Protein AF-A0AAV4HKD2-F1 (afdb_monomer)

pLDDT: mean 80.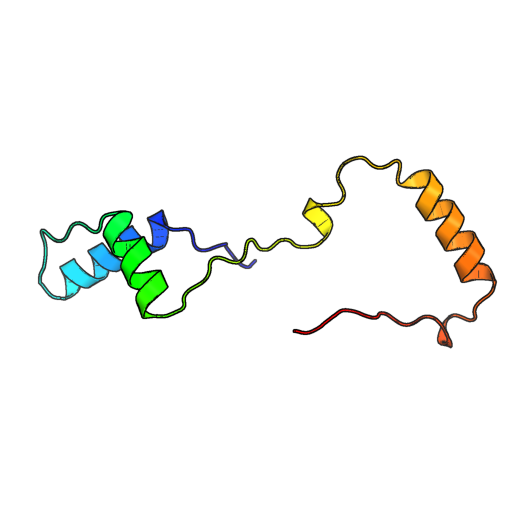42, std 15.6, range [40.91, 95.88]

Mean predicted aligned error: 14.58 Å

Secondary structure (DSSP, 8-state):
--PPPPHHHHHHHHHHHHHHTT-TT----HHHHHHHHHHHT--------GGGT--SS-HHHHHHHHHHHHHTS-GGG--------

Organism: NCBI:txid1093978

Radius of gyration: 22.8 Å; Cα contacts (8 Å, |Δi|>4): 27; chains: 1; bounding box: 42×25×57 Å

InterPro domains:
  IPR006600 HTH CenpB-type DNA-binding domain [PF03221] (2-45)
  IPR006600 HTH CenpB-type DNA-binding domain [PS51253] (1-46)
  IPR009057 Homedomain-like superfamily [SSF46689] (2-41)
  IPR050863 Centromere and Transposable Element-Derived Protein [PTHR19303] (3-85)

Sequence (85 aa):
MDVPISGPILIEKGEQLAQELGHTDCKLSGGWLDRFKQRHGIVFKTMSGEAASAKDIDTSEWEETLQKILADYSPRDIFNADETG

Structure (mmCIF, N/CA/C/O backbone):
data_AF-A0AAV4HKD2-F1
#
_entry.id   AF-A0AAV4HKD2-F1
#
loop_
_atom_site.group_PDB
_atom_site.id
_atom_site.type_symbol
_atom_site.label_atom_id
_atom_site.label_alt_id
_atom_site.label_comp_id
_atom_site.label_asym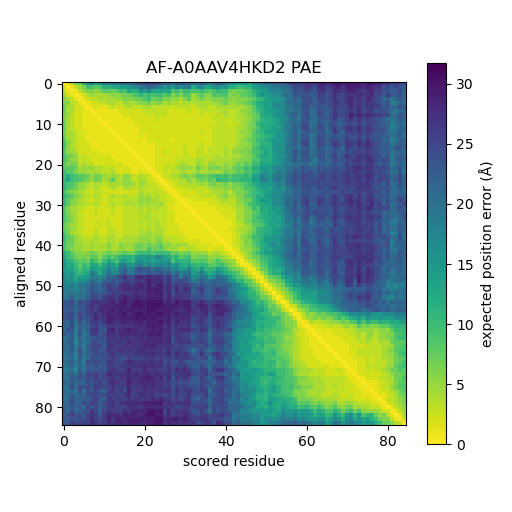_id
_atom_site.label_entity_id
_atom_site.label_seq_id
_atom_site.pdbx_PDB_ins_code
_atom_site.Cartn_x
_atom_site.Cartn_y
_atom_site.Cartn_z
_atom_site.occupancy
_atom_site.B_iso_or_equiv
_atom_site.auth_seq_id
_atom_site.auth_comp_id
_atom_site.auth_asym_id
_atom_site.auth_atom_id
_atom_site.pdbx_PDB_model_num
ATOM 1 N N . MET A 1 1 ? 1.487 -12.008 10.619 1.00 44.75 1 MET A N 1
ATOM 2 C CA . MET A 1 1 ? 1.934 -10.627 10.353 1.00 44.75 1 MET A CA 1
ATOM 3 C C . MET A 1 1 ? 1.615 -10.347 8.904 1.00 44.75 1 MET A C 1
ATOM 5 O O . MET A 1 1 ? 2.265 -10.934 8.047 1.00 44.75 1 MET A O 1
ATOM 9 N N . ASP A 1 2 ? 0.612 -9.521 8.636 1.00 62.34 2 ASP A N 1
ATOM 10 C CA . ASP A 1 2 ? 0.359 -9.045 7.279 1.00 62.34 2 ASP A CA 1
ATOM 11 C C . ASP A 1 2 ? 1.314 -7.889 6.998 1.00 62.34 2 ASP A C 1
ATOM 13 O O . ASP A 1 2 ? 1.242 -6.830 7.621 1.00 62.34 2 ASP A O 1
ATOM 17 N N . VAL A 1 3 ? 2.282 -8.126 6.113 1.00 67.62 3 VAL A N 1
ATOM 18 C CA . VAL A 1 3 ? 3.218 -7.084 5.690 1.00 67.62 3 VAL A CA 1
ATOM 19 C C . VAL A 1 3 ? 2.504 -6.229 4.645 1.00 67.62 3 VAL A C 1
ATOM 21 O O . VAL A 1 3 ? 2.101 -6.765 3.610 1.00 67.62 3 VAL A O 1
ATOM 24 N N . PRO A 1 4 ? 2.337 -4.914 4.870 1.00 71.81 4 PRO A N 1
ATOM 25 C CA . PRO A 1 4 ? 1.723 -4.048 3.878 1.00 71.81 4 PRO A CA 1
ATOM 26 C C . PRO A 1 4 ? 2.590 -4.024 2.616 1.00 71.81 4 PRO A C 1
ATOM 28 O O . PRO A 1 4 ? 3.754 -3.621 2.642 1.00 71.81 4 PRO A O 1
ATOM 31 N N . ILE A 1 5 ? 2.013 -4.458 1.498 1.00 79.25 5 ILE A N 1
ATOM 32 C CA . ILE A 1 5 ? 2.684 -4.420 0.199 1.00 79.25 5 ILE A CA 1
ATOM 33 C C . ILE A 1 5 ? 2.706 -2.969 -0.270 1.00 79.25 5 ILE A C 1
ATOM 35 O O . ILE A 1 5 ? 1.656 -2.377 -0.501 1.00 79.25 5 ILE A O 1
ATOM 39 N N . SER A 1 6 ? 3.897 -2.390 -0.411 1.00 84.19 6 SER A N 1
ATOM 40 C CA . SER A 1 6 ? 4.085 -1.009 -0.853 1.00 84.19 6 SER A CA 1
ATOM 41 C C . SER A 1 6 ? 4.213 -0.902 -2.379 1.00 84.19 6 SER A C 1
ATOM 43 O O . SER A 1 6 ? 4.495 -1.875 -3.079 1.00 84.19 6 SER A O 1
ATOM 45 N N . GLY A 1 7 ? 4.020 0.307 -2.916 1.00 87.94 7 GLY A N 1
ATOM 46 C CA . GLY A 1 7 ? 4.211 0.581 -4.345 1.00 87.94 7 GLY A CA 1
ATOM 47 C C . GLY A 1 7 ? 5.597 0.189 -4.886 1.00 87.94 7 GLY A C 1
ATOM 48 O O . GLY A 1 7 ? 5.646 -0.463 -5.928 1.00 87.94 7 GLY A O 1
ATOM 49 N N . PRO A 1 8 ? 6.707 0.510 -4.191 1.00 90.94 8 PRO A N 1
ATOM 50 C CA . PRO A 1 8 ? 8.044 0.071 -4.592 1.00 90.94 8 PRO A CA 1
ATOM 51 C C . PRO A 1 8 ? 8.190 -1.452 -4.713 1.00 90.94 8 PRO A C 1
ATOM 53 O O . PRO A 1 8 ? 8.771 -1.919 -5.684 1.00 90.94 8 PRO A O 1
ATOM 56 N N . ILE A 1 9 ? 7.596 -2.223 -3.793 1.00 91.06 9 ILE A N 1
ATOM 57 C CA . ILE A 1 9 ? 7.638 -3.696 -3.834 1.00 91.06 9 ILE A CA 1
ATOM 58 C C . ILE A 1 9 ? 6.918 -4.228 -5.083 1.00 91.06 9 ILE A C 1
ATOM 60 O O . ILE A 1 9 ? 7.395 -5.156 -5.734 1.00 91.06 9 ILE A O 1
ATOM 64 N N . LEU A 1 10 ? 5.779 -3.632 -5.450 1.00 90.38 10 LEU A N 1
ATOM 65 C CA . LEU A 1 10 ? 5.045 -4.014 -6.663 1.00 90.38 10 LEU A CA 1
ATOM 66 C C . LEU A 1 10 ? 5.821 -3.690 -7.943 1.00 90.38 10 LEU A C 1
ATOM 68 O O . LEU A 1 10 ? 5.780 -4.474 -8.889 1.00 90.38 10 LEU A O 1
ATOM 72 N N . ILE A 1 11 ? 6.515 -2.549 -7.973 1.00 93.00 11 ILE A N 1
ATOM 73 C CA . ILE A 1 11 ? 7.378 -2.157 -9.095 1.00 93.00 11 ILE A CA 1
ATOM 74 C C . ILE A 1 11 ? 8.518 -3.161 -9.248 1.00 93.00 11 ILE A C 1
ATOM 76 O O . ILE A 1 11 ? 8.661 -3.740 -10.321 1.00 93.00 11 ILE A O 1
ATOM 80 N N . GLU A 1 12 ? 9.251 -3.440 -8.169 1.00 93.25 12 GLU A N 1
ATOM 81 C CA . GLU A 1 12 ? 10.361 -4.395 -8.184 1.00 93.25 12 GLU A CA 1
ATOM 82 C C . GLU A 1 12 ? 9.894 -5.785 -8.630 1.00 93.25 12 GLU A C 1
ATOM 84 O O . GLU A 1 12 ? 10.513 -6.412 -9.491 1.00 93.25 12 GLU A O 1
ATOM 89 N N . LYS A 1 13 ? 8.754 -6.262 -8.110 1.00 93.25 13 LYS A N 1
ATOM 90 C CA . LYS A 1 13 ? 8.234 -7.572 -8.510 1.00 93.25 13 LYS A CA 1
ATOM 91 C C . LYS A 1 13 ? 7.797 -7.606 -9.975 1.00 93.25 13 LYS A C 1
ATOM 93 O O . LYS A 1 13 ? 7.979 -8.624 -10.640 1.00 93.25 13 LYS A O 1
ATOM 98 N N . GLY A 1 14 ? 7.235 -6.510 -10.481 1.00 92.88 14 GLY A N 1
ATOM 99 C CA . GLY A 1 14 ? 6.888 -6.373 -11.893 1.00 92.88 14 GLY A CA 1
ATOM 100 C C . GLY A 1 14 ? 8.117 -6.395 -12.804 1.00 92.88 14 GLY A C 1
ATOM 101 O O . GLY A 1 14 ? 8.091 -7.060 -13.836 1.00 92.88 14 GLY A O 1
ATOM 102 N N . GLU A 1 15 ? 9.204 -5.733 -12.406 1.00 94.75 15 GLU A N 1
ATOM 103 C CA . GLU A 1 15 ? 10.476 -5.742 -13.143 1.00 94.75 15 GLU A CA 1
ATOM 104 C C . GLU A 1 15 ? 11.127 -7.135 -13.141 1.00 94.75 15 GLU A C 1
ATOM 106 O O . GLU A 1 15 ? 11.569 -7.600 -14.191 1.00 94.75 15 GLU A O 1
ATOM 111 N N . GLN A 1 16 ? 11.100 -7.853 -12.011 1.00 95.19 16 GLN A N 1
ATOM 112 C CA . GLN A 1 16 ? 11.560 -9.250 -11.938 1.00 95.19 16 GLN A CA 1
ATOM 113 C C . GLN A 1 16 ? 10.794 -10.159 -12.911 1.00 95.19 16 GLN A C 1
ATOM 115 O O . GLN A 1 16 ? 11.401 -10.917 -13.663 1.00 95.19 16 GLN A O 1
ATOM 120 N N . LEU A 1 17 ? 9.461 -10.056 -12.939 1.00 95.00 17 LEU A N 1
ATOM 121 C CA . LEU A 1 17 ? 8.632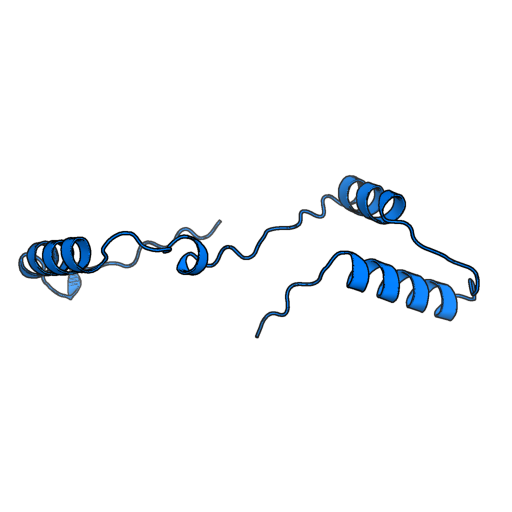 -10.830 -13.868 1.00 95.00 17 LEU A CA 1
ATOM 122 C C . LEU A 1 17 ? 8.920 -10.462 -15.327 1.00 95.00 17 LEU A C 1
ATOM 124 O O . LEU A 1 17 ? 8.958 -11.334 -16.191 1.00 95.00 17 LEU A O 1
ATOM 128 N N . ALA A 1 18 ? 9.150 -9.181 -15.615 1.00 94.50 18 ALA A N 1
ATOM 129 C CA . ALA A 1 18 ? 9.539 -8.746 -16.950 1.00 94.50 18 ALA A CA 1
ATOM 130 C C . ALA A 1 18 ? 10.879 -9.374 -17.368 1.00 94.50 18 ALA A C 1
ATOM 132 O O . ALA A 1 18 ? 10.991 -9.874 -18.488 1.00 94.50 18 ALA A O 1
ATOM 133 N N . GLN A 1 19 ? 11.857 -9.434 -16.461 1.00 95.31 19 GLN A N 1
ATOM 134 C CA . GLN A 1 19 ? 13.138 -10.096 -16.700 1.00 95.31 19 GLN A CA 1
ATOM 135 C C . GLN A 1 19 ? 12.975 -11.602 -16.962 1.00 95.31 19 GLN A C 1
ATOM 137 O O . GLN A 1 19 ? 13.561 -12.112 -17.917 1.00 95.31 19 GLN A O 1
ATOM 142 N N . GLU A 1 20 ? 12.160 -12.302 -16.167 1.00 95.88 20 GLU A N 1
ATOM 143 C CA . GLU A 1 20 ? 11.848 -13.730 -16.357 1.00 95.88 20 GLU A CA 1
ATOM 144 C C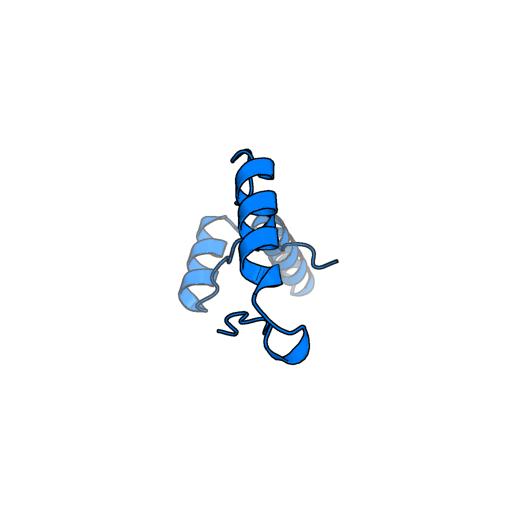 . GLU A 1 20 ? 11.191 -14.008 -17.721 1.00 95.88 20 GLU A C 1
ATOM 146 O O . GLU A 1 20 ? 11.418 -15.057 -18.322 1.00 95.88 20 GLU A O 1
ATOM 151 N N . LEU A 1 21 ? 10.427 -13.046 -18.246 1.00 95.69 21 LEU A N 1
ATOM 152 C CA . LEU A 1 21 ? 9.804 -13.099 -19.571 1.00 95.69 21 LEU A CA 1
ATOM 153 C C . LEU A 1 21 ? 10.735 -12.646 -20.714 1.00 95.69 21 LEU A C 1
ATOM 155 O O . LEU A 1 21 ? 10.312 -12.609 -21.869 1.00 95.69 21 LEU A O 1
ATOM 159 N N . GLY A 1 22 ? 11.997 -12.313 -20.421 1.00 94.62 22 GLY A N 1
ATOM 160 C CA . GLY A 1 22 ? 12.999 -11.898 -21.410 1.00 94.62 22 GLY A CA 1
ATOM 161 C C . GLY A 1 22 ? 13.044 -10.393 -21.697 1.00 94.62 22 GLY A C 1
ATOM 162 O O . GLY A 1 22 ? 13.764 -9.961 -22.596 1.00 94.62 22 GLY A O 1
ATOM 163 N N . HIS A 1 23 ? 12.316 -9.574 -20.937 1.00 94.19 23 HIS A N 1
ATOM 164 C CA . HIS A 1 23 ? 12.347 -8.112 -21.014 1.00 94.19 23 HIS A CA 1
ATOM 165 C C . HIS A 1 23 ? 13.308 -7.532 -19.965 1.00 94.19 23 HIS A C 1
ATOM 167 O O . HIS A 1 23 ? 12.888 -6.945 -18.970 1.00 94.19 23 HIS A O 1
ATOM 173 N N . THR A 1 24 ? 14.613 -7.690 -20.191 1.00 88.38 24 THR A N 1
ATOM 174 C CA . THR A 1 24 ? 15.672 -7.329 -19.226 1.00 88.38 24 THR A CA 1
ATOM 175 C C . THR A 1 24 ? 15.811 -5.829 -18.956 1.00 88.38 24 THR A C 1
ATOM 177 O O . THR A 1 24 ? 16.290 -5.451 -17.893 1.00 88.38 24 THR A O 1
ATOM 180 N N . ASP A 1 25 ? 15.370 -4.976 -19.884 1.00 89.94 25 ASP A N 1
ATOM 181 C CA . ASP A 1 25 ? 15.470 -3.512 -19.771 1.00 89.94 25 ASP A CA 1
ATOM 182 C C . ASP A 1 25 ? 14.156 -2.854 -19.316 1.00 89.94 25 ASP A C 1
ATOM 184 O O . ASP A 1 25 ? 13.976 -1.636 -19.423 1.00 89.94 25 ASP A O 1
ATOM 188 N N . CYS A 1 26 ? 13.196 -3.651 -18.840 1.00 89.00 26 CYS A N 1
ATOM 189 C CA . CYS A 1 26 ? 11.921 -3.130 -18.374 1.00 89.00 26 CYS A CA 1
ATOM 190 C C . CYS A 1 26 ? 12.118 -2.337 -17.079 1.00 89.00 26 CYS A C 1
ATOM 192 O O . CYS A 1 26 ? 12.545 -2.887 -16.068 1.00 89.00 26 CYS A O 1
ATOM 194 N N . LYS A 1 27 ? 11.774 -1.045 -17.112 1.00 91.75 27 LYS A N 1
ATOM 195 C CA . LYS A 1 27 ? 11.677 -0.204 -15.917 1.00 91.75 27 LYS A CA 1
ATOM 196 C C . LYS A 1 27 ? 10.259 0.287 -15.729 1.00 91.75 27 LYS A C 1
ATOM 198 O O . LYS A 1 27 ? 9.705 0.964 -16.602 1.00 91.75 27 LYS A O 1
ATOM 203 N N . LEU A 1 28 ? 9.680 -0.031 -14.583 1.00 91.69 28 LEU A N 1
ATOM 204 C CA . LEU A 1 28 ? 8.313 0.335 -14.255 1.00 91.69 28 LEU A CA 1
ATOM 205 C C . LEU A 1 28 ? 8.328 1.615 -13.421 1.00 91.69 28 LEU A C 1
ATOM 207 O O . LEU A 1 28 ? 8.951 1.711 -12.370 1.00 91.69 28 LEU A O 1
ATOM 211 N N . SER A 1 29 ? 7.645 2.644 -13.916 1.00 91.19 29 SER A N 1
ATOM 212 C CA . SER A 1 29 ? 7.562 3.931 -13.228 1.00 91.19 29 SER A CA 1
ATOM 213 C C . SER A 1 29 ? 6.393 3.971 -12.243 1.00 91.19 29 SER A C 1
ATOM 215 O O . SER A 1 29 ? 5.429 3.211 -12.361 1.00 91.19 29 SER A O 1
ATOM 217 N N . GLY A 1 30 ? 6.417 4.943 -11.325 1.00 88.94 30 GLY A N 1
ATOM 218 C CA . GLY A 1 30 ? 5.251 5.249 -10.489 1.00 88.94 30 GLY A CA 1
ATOM 219 C C . GLY A 1 30 ? 3.986 5.503 -11.321 1.00 88.94 30 GLY A C 1
ATOM 220 O O . GLY A 1 30 ? 2.927 4.973 -11.010 1.00 88.94 30 GLY A O 1
ATOM 221 N N . GLY A 1 31 ? 4.115 6.191 -12.462 1.00 91.12 31 GLY A N 1
ATOM 222 C CA . GLY A 1 31 ? 2.988 6.436 -13.368 1.00 91.12 31 GLY A CA 1
ATOM 223 C C . GLY A 1 31 ? 2.447 5.176 -14.057 1.00 91.12 31 GLY A C 1
ATOM 224 O O . GLY A 1 31 ? 1.246 5.093 -14.322 1.00 91.12 31 GLY A O 1
ATOM 225 N N . TRP A 1 32 ? 3.295 4.176 -14.335 1.00 92.56 32 TRP A N 1
ATOM 226 C CA . TRP A 1 32 ? 2.821 2.859 -14.779 1.00 92.56 32 TRP A CA 1
ATOM 227 C C . TRP A 1 32 ? 1.998 2.192 -13.678 1.00 92.56 32 TRP A C 1
ATOM 229 O O . TRP A 1 32 ? 0.885 1.734 -13.939 1.00 92.56 32 TRP A O 1
ATOM 239 N N . LEU A 1 33 ? 2.518 2.204 -12.450 1.00 92.00 33 LEU A N 1
ATOM 240 C CA . LEU A 1 33 ? 1.872 1.598 -11.295 1.00 92.00 33 LEU A CA 1
ATOM 241 C C . LEU A 1 33 ? 0.505 2.252 -11.011 1.00 92.00 33 LEU A C 1
ATOM 243 O O . LEU A 1 33 ? -0.469 1.544 -10.760 1.00 92.00 33 LEU A O 1
ATOM 247 N N . ASP A 1 34 ? 0.391 3.576 -11.114 1.00 90.75 34 ASP A N 1
ATOM 248 C CA . 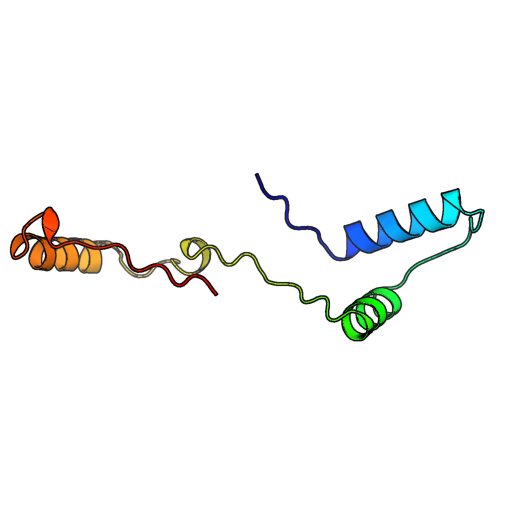ASP A 1 34 ? -0.878 4.292 -10.923 1.00 90.75 34 ASP A CA 1
ATOM 249 C C . ASP A 1 34 ? -1.922 3.929 -11.987 1.00 90.75 34 ASP A C 1
ATOM 251 O O . ASP A 1 34 ? -3.083 3.655 -11.671 1.00 90.75 34 ASP A O 1
ATOM 255 N N . ARG A 1 35 ? -1.510 3.847 -13.259 1.00 92.44 35 ARG A N 1
ATOM 256 C CA . ARG A 1 35 ? -2.395 3.416 -14.355 1.00 92.44 35 ARG A CA 1
ATOM 257 C C . ARG A 1 35 ? -2.806 1.955 -14.225 1.00 92.44 35 ARG A C 1
ATOM 259 O O . ARG A 1 35 ? -3.954 1.621 -14.512 1.00 92.44 35 ARG A O 1
ATOM 266 N N . PHE A 1 36 ? -1.885 1.091 -13.806 1.00 89.19 36 PHE A N 1
ATOM 267 C CA . PHE A 1 36 ? -2.156 -0.320 -13.551 1.00 89.19 36 PHE A CA 1
ATOM 268 C C . PHE A 1 36 ? -3.220 -0.476 -12.461 1.00 89.19 36 PHE A C 1
ATOM 270 O O . PHE A 1 36 ? -4.217 -1.169 -12.668 1.00 89.19 36 PHE A O 1
ATOM 277 N N . LYS A 1 37 ? -3.076 0.256 -11.349 1.00 90.06 37 LYS A N 1
ATOM 278 C CA . LYS A 1 37 ? -4.081 0.289 -10.281 1.00 90.06 37 LYS A CA 1
ATOM 279 C C . LYS A 1 37 ? -5.439 0.755 -10.780 1.00 90.06 37 LYS A C 1
ATOM 281 O O . LYS A 1 37 ? -6.429 0.070 -10.550 1.00 90.06 37 LYS A O 1
ATOM 286 N N . GLN A 1 38 ? -5.483 1.882 -11.494 1.00 90.56 38 GLN A N 1
ATOM 287 C CA . GLN A 1 38 ? -6.732 2.438 -12.017 1.00 90.56 38 GLN A CA 1
ATOM 288 C C . GLN A 1 38 ? -7.433 1.466 -12.974 1.00 90.56 38 GLN A C 1
ATOM 290 O O . GLN A 1 38 ? -8.646 1.295 -12.895 1.00 90.56 38 GLN A O 1
ATOM 295 N N . ARG A 1 39 ? -6.676 0.800 -13.854 1.00 94.50 39 ARG A N 1
ATOM 296 C CA . ARG A 1 39 ? -7.219 -0.162 -14.821 1.00 94.50 39 ARG A CA 1
ATOM 297 C C . ARG A 1 39 ? -7.835 -1.391 -14.156 1.00 94.50 39 ARG A C 1
ATOM 299 O O . ARG A 1 39 ? -8.814 -1.917 -14.672 1.00 94.50 39 ARG A O 1
ATOM 306 N N . HIS A 1 40 ? -7.254 -1.848 -13.051 1.00 90.44 40 HIS A N 1
ATOM 307 C CA . HIS A 1 40 ? -7.665 -3.077 -12.371 1.00 90.44 40 HIS A CA 1
ATOM 308 C C . HIS A 1 40 ? -8.440 -2.832 -11.069 1.00 90.44 40 HIS A C 1
ATOM 310 O O . HIS A 1 40 ? -8.721 -3.784 -10.349 1.00 90.44 40 HIS A O 1
ATOM 316 N N . GLY A 1 41 ? -8.787 -1.580 -10.756 1.00 86.12 41 GLY A N 1
ATOM 317 C CA . GLY A 1 41 ? -9.514 -1.234 -9.532 1.00 86.12 41 GLY A CA 1
ATOM 318 C C . GLY A 1 41 ? -8.744 -1.538 -8.242 1.00 86.12 41 GLY A C 1
ATOM 319 O O . GLY A 1 41 ? -9.359 -1.783 -7.208 1.00 86.12 41 GLY A O 1
ATOM 320 N N . ILE A 1 42 ? -7.408 -1.548 -8.282 1.00 85.88 42 ILE A N 1
ATOM 321 C CA . ILE A 1 42 ? -6.576 -1.841 -7.108 1.00 85.88 42 ILE A CA 1
ATOM 322 C C . ILE A 1 42 ? -6.474 -0.577 -6.256 1.00 85.88 42 ILE A C 1
ATOM 324 O O . ILE A 1 42 ? -5.864 0.412 -6.665 1.00 85.88 42 ILE A O 1
ATOM 328 N N . VAL A 1 43 ? -7.032 -0.620 -5.050 1.00 78.62 43 VAL A N 1
ATOM 329 C CA . VAL A 1 43 ? -6.993 0.494 -4.098 1.00 78.62 43 VAL A CA 1
ATOM 330 C C . VAL A 1 43 ? -6.043 0.149 -2.959 1.00 78.62 43 VAL A C 1
ATOM 332 O O . VAL A 1 43 ? -6.132 -0.922 -2.364 1.00 78.62 43 VAL A O 1
ATOM 335 N N . PHE A 1 44 ? -5.135 1.070 -2.635 1.00 70.75 44 PHE A N 1
ATOM 336 C CA . PHE A 1 44 ? -4.356 0.977 -1.406 1.00 70.75 44 PHE A CA 1
ATOM 337 C C . PHE A 1 44 ? -5.265 1.345 -0.241 1.00 70.75 44 PHE A C 1
ATOM 339 O O . PHE A 1 44 ? -5.558 2.519 -0.025 1.00 70.75 44 PHE A O 1
ATOM 346 N N . LYS A 1 45 ? -5.720 0.341 0.507 1.00 66.88 45 LYS A N 1
ATOM 347 C CA . LYS A 1 45 ? -6.244 0.581 1.845 1.00 66.88 45 LYS A CA 1
ATOM 348 C C . LYS A 1 45 ? -5.040 0.682 2.771 1.00 66.88 45 LYS A C 1
ATOM 350 O O . LYS A 1 45 ? -4.268 -0.269 2.894 1.00 66.88 45 LYS A O 1
ATOM 355 N N . THR A 1 46 ? -4.853 1.834 3.406 1.00 60.72 46 THR A N 1
ATOM 356 C CA . THR A 1 46 ? -4.049 1.870 4.627 1.00 60.72 46 THR A CA 1
ATOM 357 C C . THR A 1 46 ? -4.691 0.856 5.563 1.00 60.72 46 THR A C 1
ATOM 359 O O . THR A 1 46 ? -5.899 0.937 5.787 1.00 60.72 46 THR A O 1
ATOM 362 N N . MET A 1 47 ? -3.925 -0.114 6.069 1.00 56.03 47 MET A N 1
ATOM 363 C CA . MET A 1 47 ? -4.377 -0.930 7.193 1.00 56.03 47 MET A CA 1
ATOM 364 C C . MET A 1 47 ? -4.464 0.000 8.403 1.00 56.03 47 MET A C 1
ATOM 366 O O . MET A 1 47 ? -3.554 0.075 9.222 1.00 56.03 47 MET A O 1
ATOM 370 N N . SER A 1 48 ? -5.528 0.796 8.457 1.00 50.72 48 SER A N 1
ATOM 371 C CA . SER A 1 48 ? -5.920 1.519 9.648 1.00 50.72 48 SER A CA 1
ATOM 372 C C . SER A 1 48 ? -6.569 0.481 10.545 1.00 50.72 48 SER A C 1
ATOM 374 O O . SER A 1 48 ? -7.787 0.375 10.605 1.00 50.72 48 SER A O 1
ATOM 376 N N . GLY A 1 49 ? -5.740 -0.339 11.191 1.00 49.53 49 GLY A N 1
ATOM 377 C CA . GLY A 1 49 ? -6.169 -0.940 12.442 1.00 49.53 49 GLY A CA 1
ATOM 378 C C . GLY A 1 49 ? -6.515 0.221 13.364 1.00 49.53 49 GLY A C 1
ATOM 379 O O . GLY A 1 49 ? -5.731 1.167 13.470 1.00 49.53 49 GLY A O 1
ATOM 380 N N . GLU A 1 50 ? -7.687 0.185 13.981 1.00 52.38 50 GLU A N 1
ATOM 381 C CA . GLU A 1 50 ? -8.214 1.225 14.877 1.00 52.38 50 GLU A CA 1
ATOM 382 C C . GLU A 1 50 ? -7.174 1.723 15.905 1.00 52.38 50 GLU A C 1
ATOM 384 O O . GLU A 1 50 ? -7.171 2.892 16.289 1.00 52.38 50 GLU A O 1
ATOM 389 N N . ALA A 1 51 ? -6.195 0.877 16.240 1.00 52.91 51 ALA A N 1
ATOM 390 C CA . ALA A 1 51 ? -5.017 1.187 17.045 1.00 52.91 51 ALA A CA 1
ATOM 391 C C . ALA A 1 51 ? -4.193 2.416 16.592 1.00 52.91 51 ALA A C 1
ATOM 393 O O . ALA A 1 51 ? -3.537 3.035 17.423 1.00 52.91 51 ALA A O 1
ATOM 394 N N . ALA A 1 52 ? -4.188 2.792 15.307 1.00 49.88 52 ALA A N 1
ATOM 395 C CA . ALA A 1 52 ? -3.390 3.926 14.818 1.00 49.88 52 ALA A CA 1
ATOM 396 C C . ALA A 1 52 ? -4.076 5.298 14.987 1.00 49.88 52 ALA A C 1
ATOM 398 O O . ALA A 1 52 ? -3.382 6.319 14.994 1.00 49.88 52 ALA A O 1
ATOM 399 N N . SER A 1 53 ? -5.409 5.324 15.125 1.00 49.44 53 SER A N 1
ATOM 400 C CA . SER A 1 53 ? -6.195 6.550 15.366 1.00 49.44 53 SER A CA 1
ATOM 401 C C . SER A 1 53 ? -6.344 6.881 16.851 1.00 49.44 53 SER A C 1
ATOM 403 O O . SER A 1 53 ? -6.658 8.019 17.191 1.00 49.44 53 SER A O 1
ATOM 405 N N . ALA A 1 54 ? -6.066 5.927 17.741 1.00 52.56 54 ALA A N 1
ATOM 406 C CA . ALA A 1 54 ? -5.970 6.160 19.177 1.00 52.56 54 ALA A CA 1
ATOM 407 C C . ALA A 1 54 ? -4.613 6.800 19.530 1.00 52.56 54 ALA A C 1
ATOM 409 O O . ALA A 1 54 ? -3.750 6.177 20.143 1.00 52.56 54 ALA A O 1
ATOM 410 N N . LYS A 1 55 ? -4.383 8.044 19.096 1.00 51.88 55 LYS A N 1
ATOM 411 C CA . LYS A 1 55 ? -3.284 8.871 19.614 1.00 51.88 55 LYS A CA 1
ATOM 412 C C . LYS A 1 55 ? -3.838 9.915 20.581 1.00 51.88 55 LYS A C 1
ATOM 414 O O . LYS A 1 55 ? -4.586 10.791 20.161 1.00 51.88 55 LYS A O 1
ATOM 419 N N . ASP A 1 56 ? -3.418 9.795 21.842 1.00 53.72 56 ASP A N 1
ATOM 420 C CA . ASP A 1 56 ? -3.387 10.828 22.892 1.00 53.72 56 ASP A CA 1
ATOM 421 C C . ASP A 1 56 ? -4.685 11.606 23.173 1.00 53.72 56 ASP A C 1
ATOM 423 O O . ASP A 1 56 ? -4.654 12.790 23.506 1.00 53.72 56 ASP A O 1
ATOM 427 N N . ILE A 1 57 ? -5.842 10.951 23.106 1.00 59.88 57 ILE A N 1
ATOM 428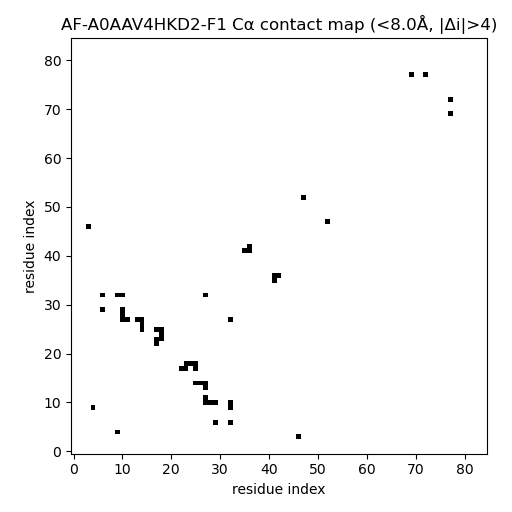 C CA . ILE A 1 57 ? -6.979 11.396 23.924 1.00 59.88 57 ILE A CA 1
ATOM 429 C C . ILE A 1 57 ? -6.776 10.745 25.287 1.00 59.88 57 ILE A C 1
ATOM 431 O O . ILE A 1 57 ? -6.512 9.546 25.315 1.00 59.88 57 ILE A O 1
ATOM 435 N N . ASP A 1 58 ? -6.855 11.518 26.376 1.00 60.56 58 ASP A N 1
ATOM 436 C CA . ASP A 1 58 ? -6.781 11.016 27.754 1.00 60.56 58 ASP A CA 1
ATOM 437 C C . ASP A 1 58 ? -7.721 9.818 27.903 1.00 60.56 58 ASP A C 1
ATOM 439 O O . ASP A 1 58 ? -8.948 9.955 27.963 1.00 60.56 58 ASP A O 1
ATOM 443 N N . THR A 1 59 ? -7.138 8.619 27.836 1.00 63.75 59 THR A N 1
ATOM 444 C CA . THR A 1 59 ? -7.931 7.402 27.757 1.00 63.75 59 THR A CA 1
ATOM 445 C C . THR A 1 59 ? -8.540 7.040 29.100 1.00 63.75 59 THR A C 1
ATOM 447 O O . THR A 1 59 ? -9.547 6.343 29.168 1.00 63.75 59 THR A O 1
ATOM 450 N N . SER A 1 60 ? -7.975 7.597 30.166 1.00 73.25 60 SER A N 1
ATOM 451 C CA . SER A 1 60 ? -8.358 7.360 31.550 1.00 73.25 60 SER A CA 1
ATOM 452 C C . SER A 1 60 ? -9.809 7.777 31.808 1.00 73.25 60 SER A C 1
ATOM 454 O O . SER A 1 60 ? -10.577 7.021 32.402 1.00 73.25 60 SER A O 1
ATOM 456 N N . GLU A 1 61 ? -10.225 8.949 31.310 1.00 79.31 61 GLU A N 1
ATOM 457 C CA . GLU A 1 61 ? -11.591 9.452 31.512 1.00 79.31 61 GLU A CA 1
ATOM 458 C C . GLU A 1 61 ? -12.639 8.590 30.792 1.00 79.31 61 GLU A C 1
ATOM 460 O O . GLU A 1 61 ? -13.719 8.322 31.339 1.00 79.31 61 GLU A O 1
ATOM 465 N N . TRP A 1 62 ? -12.339 8.122 29.573 1.00 81.62 62 TRP A N 1
ATOM 466 C CA . TRP A 1 62 ? -13.272 7.253 28.853 1.00 81.62 62 TRP A CA 1
ATOM 467 C C . TRP A 1 62 ? -13.280 5.835 29.420 1.00 81.62 62 TRP A C 1
ATOM 469 O O . TRP A 1 62 ? -14.348 5.229 29.463 1.00 81.62 62 TRP A O 1
ATOM 479 N N . GLU A 1 63 ? -12.147 5.322 29.908 1.00 84.06 63 GLU A N 1
ATOM 480 C CA . GLU A 1 63 ? -12.065 4.010 30.557 1.00 84.06 63 GLU A CA 1
ATOM 481 C C . GLU A 1 63 ? -12.928 3.967 31.824 1.00 84.06 63 GLU A C 1
ATOM 483 O O . GLU A 1 63 ? -13.747 3.058 31.985 1.00 84.06 63 GLU A O 1
ATOM 488 N N . GLU A 1 64 ? -12.827 4.980 32.691 1.00 86.44 64 GLU A N 1
ATOM 489 C CA . GLU A 1 64 ? -13.676 5.091 33.884 1.00 86.44 64 GLU A CA 1
ATOM 490 C C . GLU A 1 64 ? -15.161 5.225 33.531 1.00 86.44 64 GLU A C 1
ATOM 492 O O . GLU A 1 64 ? -16.032 4.646 34.190 1.00 86.44 64 GLU A O 1
ATOM 497 N N . THR A 1 65 ? -15.467 6.001 32.491 1.00 87.62 65 THR A N 1
ATOM 498 C CA . THR A 1 65 ? -16.841 6.187 32.015 1.00 87.62 65 THR A CA 1
ATOM 499 C C . THR A 1 65 ? -17.410 4.879 31.472 1.00 87.62 65 THR A C 1
ATOM 501 O O . THR A 1 65 ? -18.540 4.515 31.803 1.00 87.62 65 THR A O 1
ATOM 504 N N . LEU A 1 66 ? -16.621 4.128 30.703 1.00 88.44 66 LEU A N 1
ATOM 505 C CA . LEU A 1 66 ? -17.028 2.841 30.161 1.00 88.44 66 LEU A CA 1
ATOM 506 C C . LEU A 1 66 ? -17.278 1.823 31.277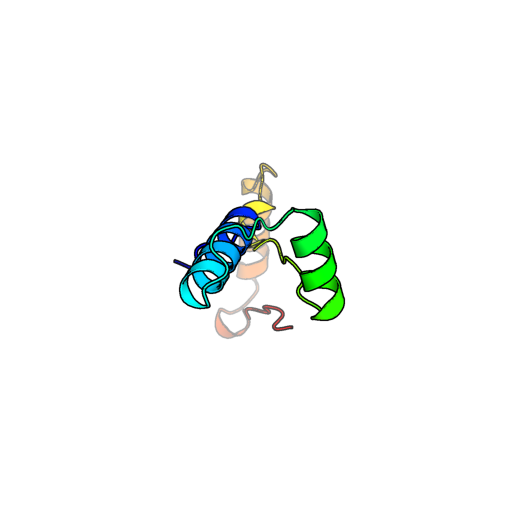 1.00 88.44 66 LEU A C 1
ATOM 508 O O . LEU A 1 66 ? -18.298 1.141 31.252 1.00 88.44 66 LEU A O 1
ATOM 512 N N . GLN A 1 67 ? -16.406 1.749 32.286 1.00 88.69 67 GLN A N 1
ATOM 513 C CA . GLN A 1 67 ? -16.598 0.847 33.428 1.00 88.69 67 GLN A CA 1
ATOM 514 C C . GLN A 1 67 ? -17.895 1.139 34.193 1.00 88.69 67 GLN A C 1
ATOM 516 O O . GLN A 1 67 ? -18.600 0.202 34.569 1.00 88.69 67 GLN A O 1
ATOM 521 N N . LYS A 1 68 ? -18.242 2.420 34.387 1.00 91.44 68 LYS A N 1
ATOM 522 C CA . LYS A 1 68 ? -19.515 2.822 35.012 1.00 91.44 68 LYS A CA 1
ATOM 523 C C . LYS A 1 68 ? -20.716 2.368 34.190 1.00 91.44 68 LYS A C 1
ATOM 525 O O . LYS A 1 68 ? -21.656 1.832 34.758 1.00 91.44 68 LYS A O 1
ATOM 530 N N . ILE A 1 69 ? -20.666 2.544 32.870 1.00 90.94 69 ILE A N 1
ATOM 531 C CA . ILE A 1 69 ? -21.747 2.116 31.974 1.00 90.94 69 ILE A CA 1
ATOM 532 C C . ILE A 1 69 ? -21.885 0.592 32.003 1.00 90.94 69 ILE A C 1
ATOM 534 O O . ILE A 1 69 ? -22.991 0.087 32.150 1.00 90.94 69 ILE A O 1
ATOM 538 N N . LEU A 1 70 ? -20.779 -0.150 31.900 1.00 90.12 70 LEU A N 1
ATOM 539 C CA . LEU A 1 70 ? -20.798 -1.615 31.866 1.00 90.12 70 LEU A CA 1
ATOM 540 C C . LEU A 1 70 ? -21.265 -2.244 33.186 1.00 90.12 70 LEU A C 1
ATOM 542 O O . LEU A 1 70 ? -21.801 -3.349 33.156 1.00 90.12 70 LEU A O 1
ATOM 546 N N . ALA A 1 71 ? -21.103 -1.561 34.324 1.00 91.12 71 ALA A N 1
ATOM 547 C CA . ALA A 1 71 ? -21.575 -2.042 35.623 1.00 91.12 71 ALA A CA 1
ATOM 548 C C . ALA A 1 71 ? -23.107 -2.209 35.695 1.00 91.12 71 ALA A C 1
ATOM 550 O O . ALA A 1 71 ? -23.589 -3.031 36.475 1.00 91.12 71 ALA A O 1
ATOM 551 N N . ASP A 1 72 ? -23.857 -1.479 34.863 1.00 94.06 72 ASP A N 1
ATOM 552 C CA . ASP A 1 72 ? -25.320 -1.559 34.801 1.00 94.06 72 ASP A CA 1
ATOM 553 C C . ASP A 1 72 ? -25.827 -2.724 33.927 1.00 94.06 72 ASP A C 1
ATOM 555 O O . ASP A 1 72 ? -27.022 -3.030 33.932 1.00 94.06 72 ASP A O 1
ATOM 559 N N . TYR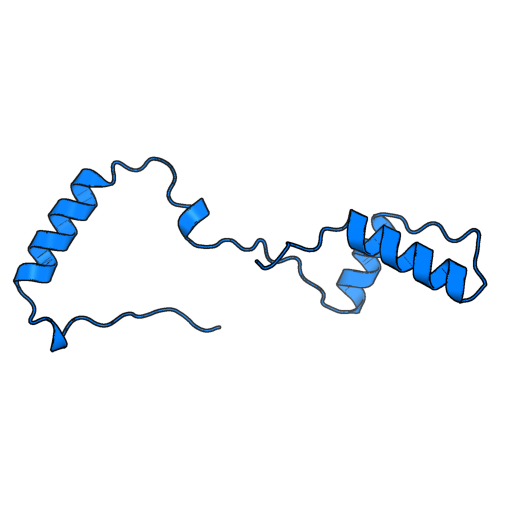 A 1 73 ? -24.936 -3.408 33.198 1.00 91.31 73 TYR A N 1
ATOM 560 C CA . TYR A 1 73 ? -25.283 -4.507 32.296 1.00 91.31 73 TYR A CA 1
ATOM 561 C C . TYR A 1 73 ? -24.711 -5.841 32.781 1.00 91.31 73 TYR A C 1
ATOM 563 O O . TYR A 1 73 ? -23.612 -5.937 33.326 1.00 91.31 73 TYR A O 1
ATOM 571 N N . SER A 1 74 ? -25.455 -6.925 32.553 1.00 90.25 74 SER A N 1
ATOM 572 C CA . SER A 1 74 ? -24.925 -8.268 32.782 1.00 90.25 74 SER A CA 1
ATOM 573 C C . SER A 1 74 ? -23.900 -8.612 31.694 1.00 90.25 74 SER A C 1
ATOM 575 O O . SER A 1 74 ? -24.098 -8.222 30.545 1.00 90.25 74 SER A O 1
ATOM 577 N N . PRO A 1 75 ? -22.864 -9.427 31.977 1.00 86.19 75 PRO A N 1
ATOM 578 C CA . PRO A 1 75 ? -21.884 -9.826 30.962 1.00 86.19 75 PRO A CA 1
ATOM 579 C C . PRO A 1 75 ? -22.480 -10.459 29.695 1.00 86.19 75 PRO A C 1
ATOM 581 O O . PRO A 1 75 ? -21.884 -10.377 28.628 1.00 86.19 75 PRO A O 1
ATOM 584 N N . ARG A 1 76 ? -23.661 -11.083 29.799 1.00 89.12 76 ARG A N 1
ATOM 585 C CA . ARG A 1 76 ? -24.395 -11.674 28.663 1.00 89.12 76 ARG A CA 1
ATOM 586 C C . ARG A 1 76 ? -25.055 -10.651 27.731 1.00 89.12 76 ARG A C 1
ATOM 588 O O . ARG A 1 76 ? -25.474 -11.033 26.646 1.00 89.12 76 ARG A O 1
ATOM 595 N N . ASP A 1 77 ? -25.165 -9.401 28.171 1.00 89.44 77 ASP A N 1
ATOM 596 C CA . ASP A 1 77 ? -25.808 -8.299 27.448 1.00 89.44 77 ASP A CA 1
ATOM 597 C C . ASP A 1 77 ? -24.769 -7.347 26.816 1.00 89.44 77 ASP A C 1
ATOM 599 O O . ASP A 1 77 ? -25.127 -6.311 26.261 1.00 89.44 77 ASP A O 1
ATOM 603 N N . ILE A 1 78 ? -23.478 -7.697 26.887 1.00 88.31 78 ILE A N 1
ATOM 604 C CA . ILE A 1 78 ? -22.366 -6.951 26.289 1.00 88.31 78 ILE A CA 1
ATOM 605 C C . ILE A 1 78 ? -21.972 -7.641 24.979 1.00 88.31 78 ILE A C 1
ATOM 607 O O . ILE A 1 78 ? -21.488 -8.774 24.984 1.00 88.31 78 ILE A O 1
ATOM 611 N N . PHE A 1 79 ? -22.155 -6.952 23.852 1.00 83.50 79 PHE A N 1
ATOM 612 C CA . PHE A 1 79 ? -21.874 -7.480 22.515 1.00 83.50 79 PHE A CA 1
ATOM 613 C C . PHE A 1 79 ? -20.760 -6.682 21.835 1.00 83.50 79 PHE A C 1
ATOM 615 O O . PHE A 1 79 ? -20.732 -5.457 21.924 1.00 83.50 79 PHE A O 1
ATOM 622 N N . ASN A 1 80 ? -19.871 -7.374 21.119 1.00 81.06 80 ASN A N 1
ATOM 623 C CA . ASN A 1 80 ? -18.940 -6.726 20.200 1.00 81.06 80 ASN A CA 1
ATOM 624 C C . ASN A 1 80 ? -19.641 -6.506 18.854 1.00 81.06 80 ASN A C 1
ATOM 626 O O . ASN A 1 80 ? -20.115 -7.470 18.250 1.00 81.06 80 ASN A O 1
ATOM 630 N N . ALA A 1 81 ? -19.708 -5.259 18.397 1.00 76.00 81 ALA A N 1
ATOM 631 C CA . ALA A 1 81 ? -20.264 -4.897 17.100 1.00 76.00 81 ALA A CA 1
ATOM 632 C C . ALA A 1 81 ? -19.131 -4.359 16.223 1.00 76.00 81 ALA A C 1
ATOM 634 O O . ALA A 1 81 ? -18.870 -3.161 16.219 1.00 76.00 81 ALA A O 1
ATOM 635 N N . ASP A 1 82 ? -18.451 -5.266 15.522 1.00 78.25 82 ASP A N 1
ATOM 636 C CA . ASP A 1 82 ? -17.410 -4.915 14.556 1.00 78.25 82 ASP A CA 1
ATOM 637 C C . ASP A 1 82 ? -17.991 -4.950 13.133 1.00 78.25 82 ASP A C 1
ATOM 639 O O . ASP A 1 82 ? -18.675 -5.908 12.748 1.00 78.25 82 ASP A O 1
ATOM 643 N N . GLU A 1 83 ? -17.778 -3.880 12.367 1.00 69.81 83 GLU A N 1
ATOM 644 C CA . GLU A 1 83 ? -18.335 -3.727 11.022 1.00 69.81 83 GLU A CA 1
ATOM 645 C C . GLU A 1 83 ? -17.527 -4.572 10.033 1.00 69.81 83 GLU A C 1
ATOM 647 O O . GLU A 1 83 ? -16.381 -4.275 9.705 1.00 69.81 83 GLU A O 1
ATOM 652 N N . THR A 1 84 ? -18.132 -5.645 9.524 1.00 50.31 84 THR A N 1
ATOM 653 C CA . THR A 1 84 ? -17.538 -6.447 8.448 1.00 50.31 84 THR A CA 1
ATOM 654 C C . THR A 1 84 ? -18.086 -5.971 7.102 1.00 50.31 84 THR A C 1
ATOM 6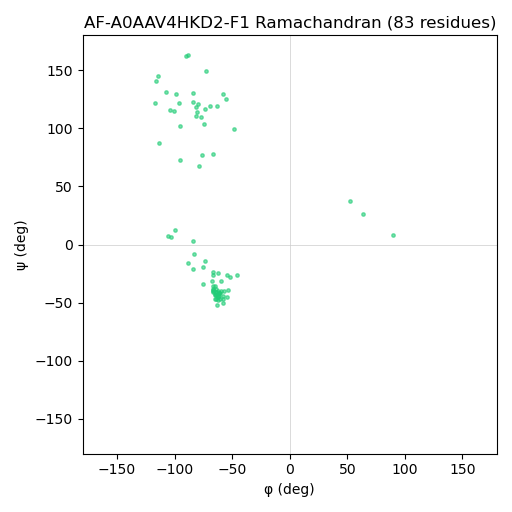56 O O . THR A 1 84 ? -19.219 -6.297 6.744 1.00 50.31 84 THR A O 1
ATOM 659 N N . GLY A 1 85 ? -17.282 -5.194 6.366 1.00 40.91 85 GLY A N 1
ATOM 660 C CA . GLY A 1 85 ? -17.589 -4.655 5.031 1.00 40.91 85 GLY A CA 1
ATOM 661 C C . GLY A 1 85 ? -16.457 -4.814 4.022 1.00 40.91 85 GLY A C 1
ATOM 662 O O . GLY A 1 85 ? -15.278 -4.591 4.384 1.00 40.91 85 GLY A O 1
#

Solvent-accessible surface area (backbone atoms only — not comparable to full-atom values): 5652 Å² total; per-residue (Å²): 132,88,76,83,84,47,73,68,57,54,38,53,53,50,34,52,53,33,37,76,72,70,38,76,83,57,78,69,49,72,69,53,53,53,51,52,24,65,75,70,72,59,72,88,72,77,85,73,52,72,74,75,74,69,66,89,65,78,57,64,64,56,52,56,50,47,53,59,59,52,71,80,50,57,81,89,75,65,78,89,85,77,88,88,128

Foldseek 3Di:
DDDQQDPVNVQVVVQVVCVVVVNPVDGADPVNSVVVCVVVVNDDDDPPPVVVVPDDDPVVVVVVVVVVVCVVDDPVPDDDDDDDD